Protein AF-A0A317HJQ0-F1 (afdb_monomer_lite)

Foldseek 3Di:
DDDDDPDDPPPVVQVVVQVVCQVVQAQDWAADDPLTFGKHWPGWDQDPLAIWTWIDTPVDNLQIEIEGDHPPDDVVVVRVVVNVPSDRPSDYHYHYPSVD

pLDDT: mean 74.1, std 13.29, range [35.53, 88.19]

Sequence (100 aa):
MNATKPAFRDEVAATSSADDWFAALDQRYIGTGDRRWVAQVLGVHGAADGLWVQLAPNDDPSATIVLHLSTKTRIEDVLVALETRTQFDGRPHIIDLASN

Structure (mmCIF, N/CA/C/O backbone):
data_AF-A0A317HJQ0-F1
#
_entry.id   AF-A0A317HJQ0-F1
#
loop_
_atom_site.group_PDB
_atom_site.id
_atom_site.type_symbol
_atom_site.label_atom_id
_atom_site.label_alt_id
_atom_site.label_comp_id
_atom_site.label_asym_id
_atom_site.label_entity_id
_atom_site.label_seq_id
_atom_site.pdbx_PDB_ins_code
_atom_site.Cartn_x
_atom_site.Cartn_y
_atom_site.Cartn_z
_atom_site.occupancy
_atom_site.B_iso_or_equiv
_atom_site.auth_seq_id
_atom_site.auth_comp_id
_atom_site.auth_asym_id
_atom_site.auth_atom_id
_atom_site.pdbx_PDB_model_num
ATOM 1 N N . MET A 1 1 ? 43.346 -12.781 -25.718 1.00 46.97 1 MET A N 1
ATOM 2 C CA . MET A 1 1 ? 42.038 -12.859 -26.402 1.00 46.97 1 MET A CA 1
ATOM 3 C C . MET A 1 1 ? 41.136 -13.806 -25.621 1.00 46.97 1 MET A C 1
ATOM 5 O O . MET A 1 1 ? 41.368 -15.002 -25.679 1.00 46.97 1 MET A O 1
ATOM 9 N N . ASN A 1 2 ? 40.214 -13.286 -24.808 1.00 35.53 2 ASN A N 1
ATOM 10 C CA . ASN A 1 2 ? 38.775 -13.591 -24.852 1.00 35.53 2 ASN A CA 1
ATOM 11 C C . ASN A 1 2 ? 38.052 -12.901 -23.690 1.00 35.53 2 ASN A C 1
ATOM 13 O O . ASN A 1 2 ? 38.625 -12.664 -22.633 1.00 35.53 2 ASN A O 1
ATOM 17 N N . ALA A 1 3 ? 36.827 -12.479 -23.987 1.00 50.38 3 ALA A N 1
ATOM 18 C CA . ALA A 1 3 ? 36.090 -11.405 -23.347 1.00 50.38 3 ALA A CA 1
ATOM 19 C C . ALA A 1 3 ? 35.535 -11.759 -21.960 1.00 50.38 3 ALA A C 1
ATOM 21 O O . ALA A 1 3 ? 34.779 -12.717 -21.816 1.00 50.38 3 ALA A O 1
ATOM 22 N N . THR A 1 4 ? 35.804 -10.898 -20.976 1.00 47.75 4 THR A N 1
ATOM 23 C CA . THR A 1 4 ? 35.032 -10.833 -19.730 1.00 47.75 4 THR A CA 1
ATOM 24 C C . THR A 1 4 ? 33.940 -9.786 -19.916 1.00 47.75 4 THR A C 1
ATOM 26 O O . THR A 1 4 ? 34.196 -8.586 -19.931 1.00 47.75 4 THR A O 1
ATOM 29 N N . LYS A 1 5 ? 32.720 -10.272 -20.134 1.00 49.09 5 LYS A N 1
ATOM 30 C CA . LYS A 1 5 ? 31.468 -9.519 -20.253 1.00 49.09 5 LYS A CA 1
ATOM 31 C C . LYS A 1 5 ? 31.233 -8.665 -18.989 1.00 49.09 5 LYS A C 1
ATOM 33 O O . LYS A 1 5 ? 31.051 -9.258 -17.927 1.00 49.09 5 LYS A O 1
ATOM 38 N N . PRO A 1 6 ? 31.187 -7.319 -19.049 1.00 46.22 6 PRO A N 1
ATOM 39 C CA . PRO A 1 6 ? 30.719 -6.522 -17.925 1.00 46.22 6 PRO A CA 1
ATOM 40 C C . PRO A 1 6 ? 29.213 -6.292 -18.094 1.00 46.22 6 PRO A C 1
ATOM 42 O O . PRO A 1 6 ? 28.789 -5.487 -18.916 1.00 46.22 6 PRO A O 1
ATOM 45 N N . ALA A 1 7 ? 28.394 -7.029 -17.345 1.00 50.34 7 ALA A N 1
ATOM 46 C CA . ALA A 1 7 ? 26.945 -6.833 -17.298 1.00 50.34 7 ALA A CA 1
ATOM 47 C C . ALA A 1 7 ? 26.431 -7.078 -15.871 1.00 50.34 7 ALA A C 1
ATOM 49 O O . ALA A 1 7 ? 25.723 -8.041 -15.628 1.00 50.34 7 ALA A O 1
ATOM 50 N N . PHE A 1 8 ? 26.841 -6.233 -14.924 1.00 48.91 8 PHE A N 1
ATOM 51 C CA . PHE A 1 8 ? 26.288 -6.202 -13.560 1.00 48.91 8 PHE A CA 1
ATOM 52 C C . PHE A 1 8 ? 26.179 -4.754 -13.058 1.00 48.91 8 PHE A C 1
ATOM 54 O O . PHE A 1 8 ? 26.614 -4.432 -11.958 1.00 48.91 8 PHE A O 1
ATOM 61 N N . ARG A 1 9 ? 25.682 -3.833 -13.896 1.00 46.34 9 ARG A N 1
ATOM 62 C CA . ARG A 1 9 ? 25.533 -2.410 -13.527 1.00 46.34 9 ARG A CA 1
ATOM 63 C C . ARG A 1 9 ? 24.077 -1.927 -13.443 1.00 46.34 9 ARG A C 1
ATOM 65 O O . ARG A 1 9 ? 23.862 -0.741 -13.251 1.00 46.34 9 ARG A O 1
ATOM 72 N N . ASP A 1 10 ? 23.108 -2.839 -13.490 1.00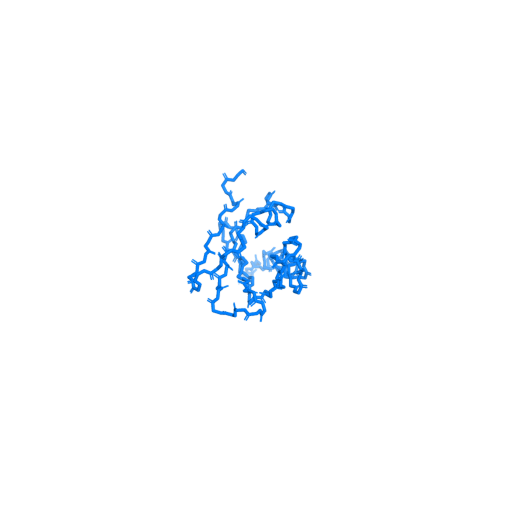 44.72 10 ASP A N 1
ATOM 73 C CA . ASP A 1 10 ? 21.678 -2.503 -13.358 1.00 44.72 10 ASP A CA 1
ATOM 74 C C . ASP A 1 10 ? 20.996 -3.112 -12.116 1.00 44.72 10 ASP A C 1
ATOM 76 O O . ASP A 1 10 ? 19.893 -2.720 -11.763 1.00 44.72 10 ASP A O 1
ATOM 80 N N . GLU A 1 11 ? 21.651 -4.022 -11.386 1.00 47.75 11 GLU A N 1
ATOM 81 C CA . GLU A 1 11 ? 20.997 -4.758 -10.287 1.00 47.75 11 GLU A CA 1
ATOM 82 C C . GLU A 1 11 ? 20.952 -3.990 -8.953 1.00 47.75 11 GLU A C 1
ATOM 84 O O . GLU A 1 11 ? 20.109 -4.268 -8.110 1.00 47.75 11 GLU A O 1
ATOM 89 N N . VAL A 1 12 ? 21.822 -2.993 -8.751 1.00 45.12 12 VAL A N 1
ATOM 90 C CA . VAL A 1 12 ? 21.919 -2.265 -7.467 1.00 45.12 12 VAL A CA 1
ATOM 91 C C . VAL A 1 12 ? 21.013 -1.035 -7.375 1.00 45.12 12 VAL A C 1
ATOM 93 O O . VAL A 1 12 ? 20.771 -0.544 -6.279 1.00 45.12 12 VAL A O 1
ATOM 96 N N . ALA A 1 13 ? 20.506 -0.526 -8.503 1.00 46.16 13 ALA A N 1
ATOM 97 C CA . ALA A 1 13 ? 19.630 0.649 -8.512 1.00 46.16 13 ALA A CA 1
ATOM 98 C C . ALA A 1 13 ? 18.167 0.286 -8.206 1.00 46.16 13 ALA A C 1
ATOM 100 O O . ALA A 1 13 ? 17.464 1.060 -7.561 1.00 46.16 13 ALA A O 1
ATOM 101 N N . ALA A 1 14 ? 17.722 -0.905 -8.622 1.00 50.25 14 ALA A N 1
ATOM 102 C CA . ALA A 1 14 ? 16.362 -1.381 -8.375 1.00 50.25 14 ALA A CA 1
ATOM 103 C C . ALA A 1 14 ? 16.103 -1.682 -6.886 1.00 50.25 14 ALA A C 1
ATOM 105 O O . ALA A 1 14 ? 15.001 -1.440 -6.391 1.00 50.25 14 ALA A O 1
ATOM 106 N N . THR A 1 15 ? 17.121 -2.153 -6.157 1.00 51.72 15 THR A N 1
ATOM 107 C CA . THR A 1 15 ? 16.995 -2.517 -4.737 1.00 51.72 15 THR A CA 1
ATOM 108 C C . THR A 1 15 ? 16.796 -1.301 -3.841 1.00 51.72 15 THR A C 1
ATOM 110 O O . THR A 1 15 ? 15.956 -1.356 -2.953 1.00 51.72 15 THR A O 1
ATOM 113 N N . SER A 1 16 ? 17.484 -0.179 -4.093 1.00 59.47 16 SER A N 1
ATOM 114 C CA . SER A 1 16 ? 17.313 1.025 -3.264 1.00 59.47 16 SER A CA 1
ATOM 115 C C . SER A 1 16 ? 15.880 1.544 -3.299 1.00 59.47 16 SER A C 1
ATOM 117 O O . SER A 1 16 ? 15.313 1.818 -2.253 1.00 59.47 16 SER A O 1
ATOM 119 N N . SER A 1 17 ? 15.246 1.592 -4.475 1.00 69.75 17 SER A N 1
ATOM 120 C CA . SER A 1 17 ? 13.841 1.999 -4.545 1.00 69.75 17 SER A CA 1
ATOM 121 C C . SER A 1 17 ? 12.921 1.011 -3.826 1.00 69.75 17 SER A C 1
ATOM 123 O O . SER A 1 17 ? 12.022 1.444 -3.115 1.00 69.75 17 SER A O 1
ATOM 125 N N . ALA A 1 18 ? 13.139 -0.299 -3.963 1.00 71.31 18 ALA A N 1
ATOM 126 C CA . ALA A 1 18 ? 12.321 -1.294 -3.274 1.00 71.31 18 ALA A CA 1
ATOM 127 C C . ALA A 1 18 ? 12.422 -1.188 -1.740 1.00 71.31 18 ALA A C 1
ATOM 129 O O . ALA A 1 18 ? 11.392 -1.220 -1.067 1.00 71.31 18 ALA A O 1
ATOM 130 N N . ASP A 1 19 ? 13.633 -1.007 -1.207 1.00 74.38 19 ASP A N 1
ATOM 131 C CA . ASP A 1 19 ? 13.889 -0.821 0.227 1.00 74.38 19 ASP A CA 1
ATOM 132 C C . ASP A 1 19 ? 13.311 0.500 0.757 1.00 74.38 19 ASP A C 1
ATOM 134 O O . ASP A 1 19 ? 12.685 0.506 1.815 1.00 74.38 19 ASP A O 1
ATOM 138 N N . ASP A 1 20 ? 13.446 1.608 0.018 1.00 79.25 20 ASP A N 1
ATOM 139 C CA . ASP A 1 20 ? 12.844 2.897 0.388 1.00 79.25 20 ASP A CA 1
ATOM 140 C C . ASP A 1 20 ? 11.312 2.793 0.467 1.00 79.25 20 ASP A C 1
ATOM 142 O O . ASP A 1 20 ? 10.693 3.279 1.416 1.00 79.25 20 ASP A O 1
ATOM 146 N N . TRP A 1 21 ? 10.685 2.113 -0.498 1.00 81.81 21 TRP A N 1
ATOM 147 C CA . TRP A 1 21 ? 9.239 1.881 -0.488 1.00 81.81 21 TRP A CA 1
ATOM 148 C C . TRP A 1 21 ? 8.809 0.920 0.618 1.00 81.81 21 TRP A C 1
ATOM 150 O O . TRP A 1 21 ? 7.779 1.160 1.251 1.00 81.81 21 TRP A O 1
ATOM 160 N N . PHE A 1 22 ? 9.597 -0.126 0.882 1.00 82.00 22 PHE A N 1
ATOM 161 C CA . PHE A 1 22 ? 9.375 -1.021 2.013 1.00 82.00 22 PHE A CA 1
ATOM 162 C C . PHE A 1 22 ? 9.409 -0.229 3.321 1.00 82.00 22 PHE A C 1
ATOM 164 O O . PHE A 1 22 ? 8.418 -0.204 4.037 1.00 82.00 22 PHE A O 1
ATOM 171 N N . ALA A 1 23 ? 10.489 0.503 3.594 1.00 81.31 23 ALA A N 1
ATOM 172 C CA . ALA A 1 23 ? 10.646 1.281 4.820 1.00 81.31 23 ALA A CA 1
ATOM 173 C C . ALA A 1 23 ? 9.595 2.393 4.973 1.00 81.31 23 ALA A C 1
ATOM 175 O O . ALA A 1 23 ? 9.240 2.764 6.092 1.00 81.31 23 ALA A O 1
ATOM 176 N N . ALA A 1 24 ? 9.097 2.944 3.864 1.00 82.56 24 ALA A N 1
ATOM 177 C CA . ALA A 1 24 ? 8.123 4.023 3.909 1.00 82.56 24 ALA A CA 1
ATOM 178 C C . ALA A 1 24 ? 6.667 3.546 4.041 1.00 82.56 24 ALA A C 1
ATOM 180 O O . ALA A 1 24 ? 5.841 4.313 4.542 1.00 82.56 24 ALA A O 1
ATOM 181 N N . LEU A 1 25 ? 6.340 2.326 3.599 1.00 82.50 25 LEU A N 1
ATOM 182 C CA . LEU A 1 25 ? 4.991 1.748 3.684 1.00 82.50 25 LEU A CA 1
ATOM 183 C C . LEU A 1 25 ? 4.840 0.739 4.825 1.00 82.50 25 LEU A C 1
ATOM 185 O O . LEU A 1 25 ? 3.734 0.581 5.344 1.00 82.50 25 LEU A O 1
ATOM 189 N N . ASP A 1 26 ? 5.919 0.070 5.220 1.00 84.00 26 ASP A N 1
ATOM 190 C CA . ASP A 1 26 ? 5.882 -0.935 6.273 1.00 84.00 26 ASP A CA 1
ATOM 191 C C . ASP A 1 26 ? 5.590 -0.308 7.636 1.00 84.00 26 ASP A C 1
ATOM 193 O O . ASP A 1 26 ? 6.072 0.771 7.988 1.00 84.00 26 ASP A O 1
ATOM 197 N N . GLN A 1 27 ? 4.713 -0.978 8.379 1.00 83.00 27 GLN A N 1
ATOM 198 C CA . GLN A 1 27 ? 4.125 -0.521 9.638 1.00 83.00 27 GLN A CA 1
ATOM 199 C C . GLN A 1 27 ? 3.511 0.886 9.583 1.00 83.00 27 GLN A C 1
ATOM 201 O O . GLN A 1 27 ? 3.298 1.527 10.623 1.00 83.00 27 GLN A O 1
ATOM 206 N N . ARG A 1 28 ? 3.192 1.391 8.386 1.00 84.44 28 ARG A N 1
ATOM 207 C CA . ARG A 1 28 ? 2.605 2.717 8.243 1.00 84.44 28 ARG A CA 1
ATOM 208 C C . ARG A 1 28 ? 1.126 2.662 8.563 1.00 84.44 28 ARG A C 1
ATOM 210 O O . ARG A 1 28 ? 0.388 1.798 8.105 1.00 84.44 28 ARG A O 1
ATOM 217 N N . TYR A 1 29 ? 0.676 3.637 9.334 1.00 85.25 29 TYR A N 1
ATOM 218 C CA . TYR A 1 29 ? -0.743 3.811 9.572 1.00 85.25 29 TYR A CA 1
ATOM 219 C C . TYR A 1 29 ? -1.398 4.487 8.376 1.00 85.25 29 TYR A C 1
ATOM 221 O O . TYR A 1 29 ? -0.997 5.585 7.987 1.00 85.25 29 TYR A O 1
ATOM 229 N N . ILE A 1 30 ? -2.414 3.832 7.836 1.00 83.31 30 ILE A N 1
ATOM 230 C CA . ILE A 1 30 ? -3.184 4.287 6.691 1.00 83.31 30 ILE A CA 1
ATOM 231 C C . ILE A 1 30 ? -4.624 4.533 7.125 1.00 83.31 30 ILE A C 1
ATOM 233 O O . ILE A 1 30 ? -5.201 3.732 7.859 1.00 83.31 30 ILE A O 1
ATOM 237 N N . GLY A 1 31 ? -5.205 5.635 6.660 1.00 78.31 31 GLY A N 1
ATOM 238 C CA . GLY A 1 31 ? -6.569 6.036 6.979 1.00 78.31 31 GLY A CA 1
ATOM 239 C C . GLY A 1 31 ? -6.660 7.026 8.138 1.00 78.31 31 GLY A C 1
ATOM 240 O O . GLY A 1 31 ? -5.718 7.256 8.900 1.00 78.31 31 GLY A O 1
ATOM 241 N N . THR A 1 32 ? -7.850 7.601 8.282 1.00 73.62 32 THR A N 1
ATOM 242 C CA . THR A 1 32 ? -8.196 8.588 9.308 1.00 73.62 32 THR A CA 1
ATOM 243 C C . THR A 1 32 ? -9.351 8.077 10.179 1.00 73.62 32 THR A C 1
ATOM 245 O O . THR A 1 32 ? -10.338 7.537 9.679 1.00 73.62 32 THR A O 1
ATOM 248 N N . GLY A 1 33 ? -9.234 8.238 11.504 1.00 73.62 33 GLY A N 1
ATOM 249 C CA . GLY A 1 33 ? -10.269 7.848 12.478 1.00 73.62 33 GLY A CA 1
ATOM 250 C C . GLY A 1 33 ? -10.451 6.331 12.634 1.00 73.62 33 GLY A C 1
ATOM 251 O O . GLY A 1 33 ? -9.471 5.590 12.655 1.00 73.62 33 GLY A O 1
ATOM 252 N N . ASP A 1 34 ? -11.703 5.870 12.727 1.00 69.56 34 ASP A N 1
ATOM 253 C CA . ASP A 1 34 ? -12.089 4.452 12.883 1.00 69.56 34 ASP A CA 1
ATOM 254 C C . ASP A 1 34 ? -11.751 3.559 11.677 1.00 69.56 34 ASP A C 1
ATOM 256 O O . ASP A 1 34 ? -11.912 2.344 11.730 1.00 69.56 34 ASP A O 1
ATOM 260 N N . ARG A 1 35 ? -11.280 4.148 10.572 1.00 71.62 35 ARG A N 1
ATOM 261 C CA . ARG A 1 35 ? -10.825 3.428 9.372 1.00 71.62 35 ARG A CA 1
ATOM 262 C C . ARG A 1 35 ? -9.303 3.354 9.275 1.00 71.62 35 ARG A C 1
ATOM 264 O O . ARG A 1 35 ? -8.758 3.197 8.184 1.00 71.62 35 ARG A O 1
ATOM 271 N N . ARG A 1 36 ? -8.617 3.519 10.407 1.00 79.31 36 ARG A N 1
ATOM 272 C CA . ARG A 1 36 ? -7.164 3.419 10.494 1.00 79.31 36 ARG A CA 1
ATOM 273 C C . ARG A 1 36 ? -6.748 1.958 10.555 1.00 79.31 36 ARG A C 1
ATOM 275 O O . ARG A 1 36 ? -7.173 1.224 11.440 1.00 79.31 36 ARG A O 1
ATOM 282 N N . TRP A 1 37 ? -5.847 1.574 9.670 1.00 83.38 37 TRP A N 1
ATOM 283 C CA . TRP A 1 37 ? -5.221 0.260 9.667 1.00 83.38 37 TRP A CA 1
ATOM 284 C C . TRP A 1 37 ? -3.707 0.408 9.530 1.00 83.38 37 TRP A C 1
ATOM 286 O O . TRP A 1 37 ? -3.198 1.462 9.148 1.00 83.38 37 TRP A O 1
ATOM 296 N N . VAL A 1 38 ? -2.972 -0.629 9.918 1.00 86.44 38 VAL A N 1
ATOM 297 C CA . VAL A 1 38 ? -1.513 -0.674 9.769 1.00 86.44 38 VAL A CA 1
ATOM 298 C C . VAL A 1 38 ? -1.203 -1.450 8.504 1.00 86.44 38 VAL A C 1
ATOM 300 O O . VAL A 1 38 ? -1.564 -2.624 8.416 1.00 86.44 38 VAL A O 1
ATOM 303 N N . ALA A 1 39 ? -0.553 -0.803 7.543 1.00 86.25 39 ALA A N 1
ATOM 304 C CA . ALA A 1 39 ? -0.008 -1.473 6.378 1.00 86.25 39 ALA A CA 1
ATOM 305 C C . ALA A 1 39 ? 1.240 -2.256 6.772 1.00 86.25 39 ALA A C 1
ATOM 307 O O . ALA A 1 39 ? 2.145 -1.726 7.410 1.00 86.25 39 ALA A O 1
ATOM 308 N N . GLN A 1 40 ? 1.270 -3.523 6.390 1.00 87.06 40 GLN A N 1
ATOM 309 C CA . GLN A 1 40 ? 2.423 -4.395 6.510 1.00 87.06 40 GLN A CA 1
ATOM 310 C C . GLN A 1 40 ? 2.881 -4.760 5.108 1.00 87.06 40 GLN A C 1
ATOM 312 O O . GLN A 1 40 ? 2.091 -5.285 4.320 1.00 87.06 40 GLN A O 1
ATOM 317 N N . VAL A 1 41 ? 4.140 -4.486 4.781 1.00 87.44 41 VAL A N 1
ATOM 318 C CA . VAL A 1 41 ? 4.662 -4.829 3.458 1.00 87.44 41 VAL A CA 1
ATOM 319 C C . VAL A 1 41 ? 5.024 -6.310 3.452 1.00 87.44 41 VAL A C 1
ATOM 321 O O . VAL A 1 41 ? 5.854 -6.774 4.228 1.00 87.44 41 VAL A O 1
ATOM 324 N N . LEU A 1 42 ? 4.379 -7.067 2.569 1.00 85.50 42 LEU A N 1
ATOM 325 C CA . LEU A 1 42 ? 4.636 -8.496 2.391 1.00 85.50 42 LEU A CA 1
ATOM 326 C C . LEU A 1 42 ? 5.792 -8.742 1.421 1.00 85.50 42 LEU A C 1
ATOM 328 O O . LEU A 1 42 ? 6.493 -9.746 1.529 1.00 85.50 42 LEU A O 1
ATOM 332 N N . GLY A 1 43 ? 5.996 -7.834 0.469 1.00 83.50 43 GLY A N 1
ATOM 333 C CA . GLY A 1 43 ? 7.122 -7.903 -0.448 1.00 83.50 43 GLY A CA 1
ATOM 334 C C . GLY A 1 43 ? 7.086 -6.803 -1.493 1.00 83.50 43 GLY A C 1
ATOM 335 O O . GLY A 1 43 ? 6.020 -6.357 -1.911 1.00 83.50 43 GLY A O 1
ATOM 336 N N . VAL A 1 44 ? 8.263 -6.389 -1.944 1.00 84.19 44 VAL A N 1
ATOM 337 C CA . VAL A 1 44 ? 8.421 -5.419 -3.024 1.00 84.19 44 VAL A CA 1
ATOM 338 C C . VAL A 1 44 ? 9.159 -6.091 -4.173 1.00 84.19 44 VAL A C 1
ATOM 340 O O . VAL A 1 44 ? 10.218 -6.681 -3.980 1.00 84.19 44 VAL A O 1
ATOM 343 N N . HIS A 1 45 ? 8.590 -6.012 -5.367 1.00 83.50 45 HIS A N 1
ATOM 344 C CA . HIS A 1 45 ? 9.113 -6.612 -6.582 1.00 83.50 45 HIS A CA 1
ATOM 345 C C . HIS A 1 45 ? 9.323 -5.526 -7.636 1.00 83.50 45 HIS A C 1
ATOM 347 O O . HIS A 1 45 ? 8.371 -4.930 -8.133 1.00 83.50 45 HIS A O 1
ATOM 353 N N . GLY A 1 46 ? 10.577 -5.267 -8.000 1.00 79.81 46 GLY A N 1
ATOM 354 C CA . GLY A 1 46 ? 10.893 -4.456 -9.174 1.00 79.81 46 GLY A CA 1
ATOM 355 C C . GLY A 1 46 ? 10.678 -5.269 -10.449 1.00 79.81 46 GLY A C 1
ATOM 356 O O . GLY A 1 46 ? 11.256 -6.344 -10.599 1.00 79.81 46 GLY A O 1
ATOM 357 N N . ALA A 1 47 ? 9.861 -4.764 -11.368 1.00 75.69 47 ALA A N 1
ATOM 358 C CA . ALA A 1 47 ? 9.660 -5.322 -12.700 1.00 75.69 47 ALA A CA 1
ATOM 359 C C . ALA A 1 47 ? 10.063 -4.298 -13.772 1.00 75.69 47 ALA A C 1
ATOM 361 O O . ALA A 1 47 ? 10.222 -3.111 -13.497 1.00 75.69 47 ALA A O 1
ATOM 362 N N . ALA A 1 48 ? 10.201 -4.747 -15.023 1.00 71.94 48 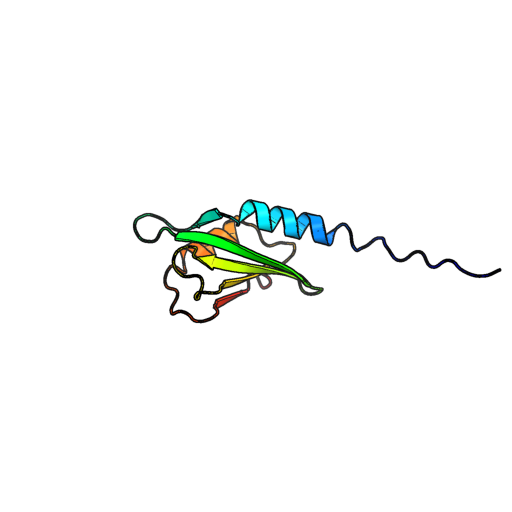ALA A N 1
ATOM 363 C CA . ALA A 1 48 ? 10.533 -3.859 -16.142 1.00 71.94 48 ALA A CA 1
ATOM 364 C C . ALA A 1 48 ? 9.467 -2.771 -16.399 1.00 71.94 48 ALA A C 1
ATOM 366 O O . ALA A 1 48 ? 9.780 -1.739 -16.982 1.00 71.94 48 ALA A O 1
ATOM 367 N N . ASP A 1 49 ? 8.228 -3.011 -15.959 1.00 73.69 49 ASP A N 1
ATOM 368 C CA . ASP A 1 49 ? 7.077 -2.114 -16.128 1.00 73.69 49 ASP A CA 1
ATOM 369 C C . ASP A 1 49 ? 6.897 -1.126 -14.956 1.00 73.69 49 ASP A C 1
ATOM 371 O O . ASP A 1 49 ? 6.160 -0.152 -15.066 1.00 73.69 49 ASP A O 1
ATOM 375 N N . GLY A 1 50 ? 7.600 -1.341 -13.839 1.00 80.50 50 GLY A N 1
ATOM 376 C CA . GLY A 1 50 ? 7.422 -0.552 -12.624 1.00 80.50 50 GLY A CA 1
ATOM 377 C C . GLY A 1 50 ? 7.742 -1.324 -11.348 1.00 80.50 50 GLY A C 1
ATOM 378 O O . GLY A 1 50 ? 8.239 -2.451 -11.369 1.00 80.50 50 GLY A O 1
ATOM 379 N N . LEU A 1 51 ? 7.455 -0.705 -10.210 1.00 84.44 51 LEU A N 1
ATOM 380 C CA . LEU A 1 51 ? 7.635 -1.286 -8.887 1.00 84.44 51 LEU A CA 1
ATOM 381 C C . LEU A 1 51 ? 6.304 -1.826 -8.364 1.00 84.44 51 LEU A C 1
ATOM 383 O O . LEU A 1 51 ? 5.324 -1.097 -8.242 1.00 84.44 51 LEU A O 1
ATOM 387 N N . TRP A 1 52 ? 6.286 -3.105 -8.022 1.00 87.44 52 TRP A N 1
ATOM 388 C CA . TRP A 1 52 ? 5.130 -3.798 -7.476 1.00 87.44 52 TRP A CA 1
ATOM 389 C C . TRP A 1 52 ? 5.306 -3.960 -5.970 1.00 87.44 52 TRP A C 1
ATOM 391 O O . TRP A 1 52 ? 6.188 -4.691 -5.527 1.00 87.44 52 TRP A O 1
ATOM 401 N N . VAL A 1 53 ? 4.484 -3.295 -5.164 1.00 87.00 53 VAL A N 1
ATOM 402 C CA . VAL A 1 53 ? 4.528 -3.402 -3.699 1.00 87.00 53 VAL A CA 1
ATOM 403 C C . VAL A 1 53 ? 3.315 -4.180 -3.220 1.00 87.00 53 VAL A C 1
ATOM 405 O O . VAL A 1 53 ? 2.186 -3.715 -3.333 1.00 87.00 53 VAL A O 1
ATOM 408 N N . GLN A 1 54 ? 3.544 -5.360 -2.661 1.00 88.19 54 GLN A N 1
ATOM 409 C CA . GLN A 1 54 ? 2.518 -6.133 -1.987 1.00 88.19 54 GLN A CA 1
ATOM 410 C C . GLN A 1 54 ? 2.499 -5.775 -0.504 1.00 88.19 54 GLN A C 1
ATOM 412 O O . GLN A 1 54 ? 3.513 -5.872 0.187 1.00 88.19 54 GLN A O 1
ATOM 417 N N . LEU A 1 55 ? 1.328 -5.410 -0.008 1.00 87.62 55 LEU A N 1
ATOM 418 C CA . LEU A 1 55 ? 1.082 -5.073 1.383 1.00 87.62 55 LEU A CA 1
ATOM 419 C C . LEU A 1 55 ? -0.241 -5.680 1.849 1.00 87.62 55 LEU A C 1
ATOM 421 O O . LEU A 1 55 ? -1.115 -5.971 1.041 1.00 87.62 55 LEU A O 1
ATOM 425 N N . ALA A 1 56 ? -0.392 -5.888 3.146 1.00 86.38 56 ALA A N 1
ATOM 426 C CA . ALA A 1 56 ? -1.636 -6.338 3.750 1.00 86.38 56 ALA A CA 1
ATOM 427 C C . ALA A 1 56 ? -1.903 -5.551 5.038 1.00 86.38 56 ALA A C 1
ATOM 429 O O . ALA A 1 56 ? -0.962 -5.070 5.675 1.00 86.38 56 ALA A O 1
ATOM 430 N N . PRO A 1 57 ? -3.168 -5.391 5.440 1.00 84.25 57 PRO A N 1
ATOM 431 C CA . PRO A 1 57 ? -3.499 -4.920 6.768 1.00 84.25 57 PRO A CA 1
ATOM 432 C C . PRO A 1 57 ? -2.978 -5.893 7.824 1.00 84.25 57 PRO A C 1
ATOM 434 O O . PRO A 1 57 ? -3.215 -7.093 7.744 1.00 84.25 57 PRO A O 1
ATOM 437 N N . ASN A 1 58 ? -2.338 -5.373 8.868 1.00 84.12 58 ASN A N 1
ATOM 438 C CA . ASN A 1 58 ? -1.899 -6.201 9.995 1.00 84.12 58 ASN A CA 1
ATOM 439 C C . ASN A 1 58 ? -3.076 -6.880 10.729 1.00 84.12 58 ASN A C 1
ATOM 441 O O . ASN A 1 58 ? -2.888 -7.906 11.372 1.00 84.12 58 ASN A O 1
ATOM 445 N N . ASP A 1 59 ? -4.274 -6.290 10.663 1.00 80.56 59 ASP A N 1
ATOM 446 C CA . ASP A 1 59 ? -5.493 -6.839 11.274 1.00 80.56 59 ASP A CA 1
ATOM 447 C C . ASP A 1 59 ? -6.122 -7.958 10.422 1.00 80.56 59 ASP A C 1
ATOM 449 O O . ASP A 1 59 ? -6.663 -8.919 10.962 1.00 80.56 59 ASP A O 1
ATOM 453 N N . ASP A 1 60 ? -5.978 -7.878 9.092 1.00 78.94 60 ASP A N 1
ATOM 454 C CA . ASP A 1 60 ? -6.477 -8.877 8.145 1.00 78.94 60 ASP A CA 1
ATOM 455 C C . ASP A 1 60 ? -5.396 -9.224 7.105 1.00 78.94 60 ASP A C 1
ATOM 457 O O . ASP A 1 60 ? -5.33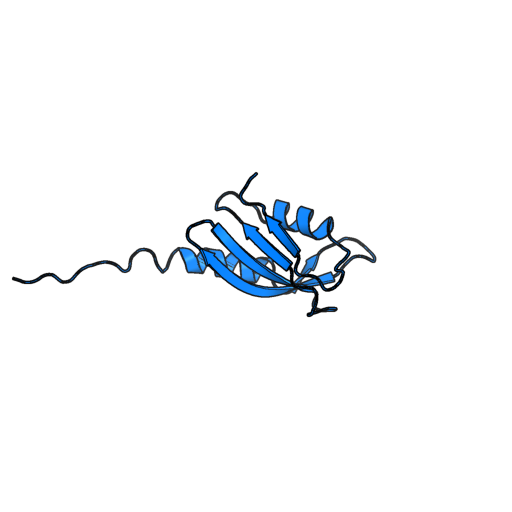1 -8.616 6.036 1.00 78.94 60 ASP A O 1
ATOM 461 N N . PRO A 1 61 ? -4.533 -10.219 7.375 1.00 75.12 61 PRO A N 1
ATOM 462 C CA . PRO A 1 61 ? -3.476 -10.612 6.441 1.00 75.12 61 PRO A CA 1
ATOM 463 C C . PRO A 1 61 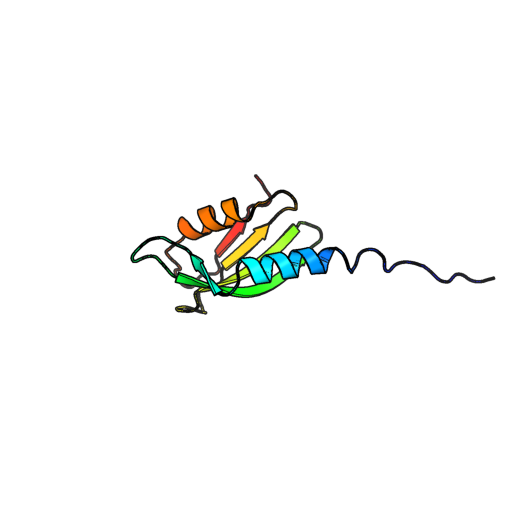? -4.018 -11.273 5.159 1.00 75.12 61 PRO A C 1
ATOM 465 O O . PRO A 1 61 ? -3.270 -11.474 4.202 1.00 75.12 61 PRO A O 1
ATOM 468 N N . SER A 1 62 ? -5.311 -11.618 5.123 1.00 78.62 62 SER A N 1
ATOM 469 C CA . SER A 1 62 ? -5.985 -12.180 3.944 1.00 78.62 62 SER A CA 1
ATOM 470 C C . SER A 1 62 ? -6.273 -11.107 2.888 1.00 78.62 62 SER A C 1
ATOM 472 O O . SER A 1 62 ? -6.266 -11.390 1.687 1.00 78.62 62 SER A O 1
ATOM 474 N N . ALA A 1 63 ? -6.473 -9.861 3.317 1.00 81.94 63 ALA A N 1
ATOM 475 C CA . ALA A 1 63 ? -6.637 -8.679 2.488 1.00 81.94 63 ALA A CA 1
ATOM 476 C C . ALA A 1 63 ? -5.314 -8.244 1.842 1.00 81.94 63 ALA A C 1
ATOM 478 O O . ALA A 1 63 ? -4.700 -7.243 2.203 1.00 81.94 63 ALA A O 1
ATOM 479 N N . THR A 1 64 ? -4.864 -8.995 0.842 1.00 83.31 64 THR A N 1
ATOM 480 C CA . THR A 1 64 ? -3.662 -8.625 0.091 1.00 83.31 64 THR A CA 1
ATOM 481 C C . THR A 1 64 ? -3.944 -7.445 -0.842 1.00 83.31 64 THR A C 1
ATOM 483 O O . THR A 1 64 ? -4.874 -7.459 -1.647 1.00 83.31 64 THR A O 1
ATOM 486 N N . ILE A 1 65 ? -3.104 -6.424 -0.778 1.00 85.81 65 ILE A N 1
ATOM 487 C CA . ILE A 1 65 ? -3.149 -5.233 -1.620 1.00 85.81 65 ILE A CA 1
ATOM 488 C C . ILE A 1 65 ? -1.849 -5.194 -2.411 1.00 85.81 65 ILE A C 1
ATOM 490 O O . ILE A 1 65 ? -0.760 -5.298 -1.856 1.00 85.81 65 ILE A O 1
ATOM 494 N N . VAL A 1 66 ? -1.957 -5.057 -3.722 1.00 87.31 66 VAL A N 1
ATOM 495 C CA . VAL A 1 66 ? -0.817 -4.978 -4.628 1.00 87.31 66 VAL A CA 1
ATOM 496 C C . VAL A 1 66 ? -0.836 -3.601 -5.270 1.00 87.31 66 VAL A C 1
ATOM 498 O O . VAL A 1 66 ? -1.753 -3.258 -6.009 1.00 87.31 66 VAL A O 1
ATOM 501 N N . LEU A 1 67 ? 0.168 -2.793 -4.973 1.00 86.06 67 LEU A N 1
ATOM 502 C CA . LEU A 1 67 ? 0.388 -1.506 -5.606 1.00 86.06 67 LEU A CA 1
ATOM 503 C C . LEU A 1 67 ? 1.289 -1.696 -6.814 1.00 86.06 67 LEU A C 1
ATOM 505 O O . LEU A 1 67 ? 2.345 -2.314 -6.695 1.00 86.06 67 LEU A O 1
ATOM 509 N N . HIS A 1 68 ? 0.909 -1.117 -7.941 1.00 87.06 68 HIS A N 1
ATOM 510 C CA . HIS A 1 68 ? 1.784 -0.979 -9.090 1.00 87.06 68 HIS A CA 1
ATOM 511 C C . HIS A 1 68 ? 2.170 0.494 -9.244 1.00 87.06 68 HIS A C 1
ATOM 513 O O . HIS A 1 68 ? 1.316 1.356 -9.453 1.00 87.06 68 HIS A O 1
ATOM 519 N N . LEU A 1 69 ? 3.456 0.784 -9.070 1.00 82.62 69 LEU A N 1
ATOM 520 C CA . LEU A 1 69 ? 4.033 2.122 -9.012 1.00 82.62 69 LEU A CA 1
ATOM 521 C C . LEU A 1 69 ? 4.946 2.333 -10.220 1.00 82.62 69 LEU A C 1
ATOM 523 O O . LEU A 1 69 ? 5.778 1.485 -10.536 1.00 82.62 69 LEU A O 1
ATOM 527 N N . SER A 1 70 ? 4.854 3.495 -10.855 1.00 80.19 70 SER A N 1
ATOM 528 C CA . SER A 1 70 ? 5.846 3.933 -11.837 1.00 80.19 70 SER A CA 1
ATOM 529 C C . SER A 1 70 ? 6.946 4.746 -11.153 1.00 80.19 70 SER A C 1
ATOM 531 O O . SER A 1 70 ? 6.805 5.207 -10.021 1.00 80.19 70 SER A O 1
ATOM 533 N N . THR A 1 71 ? 8.044 5.000 -11.862 1.00 71.44 71 THR A N 1
ATOM 534 C CA . THR A 1 71 ? 9.159 5.845 -11.390 1.00 71.44 71 THR A CA 1
ATOM 535 C C . THR A 1 71 ? 8.751 7.292 -11.088 1.00 71.44 71 THR A C 1
ATOM 537 O O . THR A 1 71 ? 9.503 8.028 -10.452 1.00 71.44 71 THR A O 1
ATOM 540 N N . LYS A 1 72 ? 7.562 7.710 -11.538 1.00 74.44 72 LYS A N 1
ATOM 541 C CA . LYS A 1 72 ? 6.971 9.027 -11.265 1.00 74.44 72 LYS A CA 1
ATOM 542 C C . LYS A 1 72 ? 5.972 9.030 -10.107 1.00 74.44 72 LYS A C 1
ATOM 544 O O . LYS A 1 72 ? 5.582 10.110 -9.668 1.00 74.44 72 LYS A O 1
ATOM 549 N N . THR A 1 73 ? 5.545 7.861 -9.631 1.00 78.56 73 THR A N 1
ATOM 550 C CA . THR A 1 73 ? 4.533 7.750 -8.579 1.00 78.56 73 THR A CA 1
ATOM 551 C C . THR A 1 73 ? 5.118 8.213 -7.249 1.00 78.56 73 THR A C 1
ATOM 553 O O . THR A 1 73 ? 6.198 7.774 -6.848 1.00 78.56 73 THR A O 1
ATOM 556 N N . ARG A 1 74 ? 4.410 9.104 -6.547 1.00 80.38 74 ARG A N 1
ATOM 557 C CA . ARG A 1 74 ? 4.805 9.551 -5.209 1.00 80.38 74 ARG A CA 1
ATOM 558 C C . ARG A 1 74 ? 4.116 8.727 -4.141 1.00 80.38 74 ARG A C 1
ATOM 560 O O . ARG A 1 74 ? 3.021 8.205 -4.332 1.00 80.38 74 ARG A O 1
ATOM 567 N N . ILE A 1 75 ? 4.741 8.672 -2.971 1.00 78.44 75 ILE A N 1
ATOM 568 C CA . ILE A 1 75 ? 4.142 8.006 -1.816 1.00 78.44 75 ILE A CA 1
ATOM 569 C C . ILE A 1 75 ? 2.840 8.673 -1.369 1.00 78.44 75 ILE A C 1
ATOM 571 O O . ILE A 1 75 ? 1.955 7.998 -0.869 1.00 78.44 75 ILE A O 1
ATOM 575 N N . GLU A 1 76 ? 2.680 9.975 -1.599 1.00 81.06 76 GLU A N 1
ATOM 576 C CA . GLU A 1 76 ? 1.451 10.707 -1.282 1.00 81.06 76 GLU A CA 1
ATOM 577 C C . GLU A 1 76 ? 0.249 10.170 -2.075 1.00 81.06 76 GLU A C 1
ATOM 579 O O . GLU A 1 76 ? -0.798 9.919 -1.486 1.00 81.06 76 GLU A O 1
ATOM 584 N N . ASP A 1 77 ? 0.416 9.902 -3.376 1.00 81.88 77 ASP A N 1
ATOM 585 C CA . ASP A 1 77 ? -0.633 9.312 -4.221 1.00 81.88 77 ASP A CA 1
ATOM 586 C C . ASP A 1 77 ? -1.007 7.903 -3.750 1.00 81.88 77 ASP A C 1
ATOM 588 O O . ASP A 1 77 ? -2.183 7.535 -3.713 1.00 81.88 77 ASP A O 1
ATOM 592 N N . VAL A 1 78 ? -0.002 7.128 -3.329 1.00 81.44 78 VAL A N 1
ATOM 593 C CA . VAL A 1 78 ? -0.200 5.803 -2.732 1.00 81.44 78 VAL A CA 1
ATOM 594 C C . VAL A 1 78 ? -1.026 5.903 -1.458 1.00 81.44 78 VAL A C 1
ATOM 596 O O . VAL A 1 78 ? -1.992 5.160 -1.299 1.00 81.44 78 VAL A O 1
ATOM 599 N N . LEU A 1 79 ? -0.676 6.829 -0.565 1.00 80.38 79 LEU A N 1
ATOM 600 C CA . LEU A 1 79 ? -1.409 7.033 0.680 1.00 80.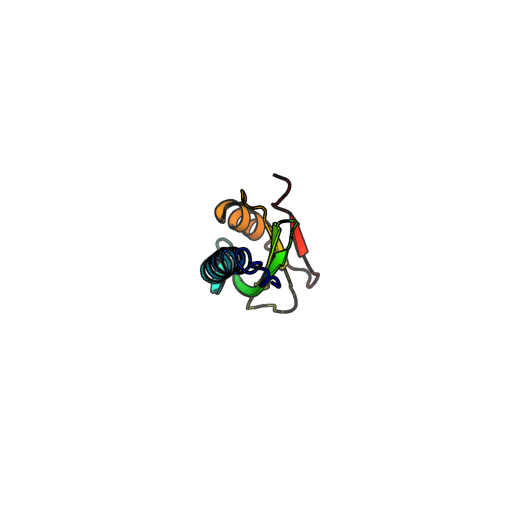38 79 LEU A CA 1
ATOM 601 C C . LEU A 1 79 ? -2.854 7.434 0.396 1.00 80.38 79 LEU A C 1
ATOM 603 O O . LEU A 1 79 ? -3.749 6.780 0.912 1.00 80.38 79 LEU A O 1
ATOM 607 N N . VAL A 1 80 ? -3.098 8.398 -0.494 1.00 82.88 80 VAL A N 1
ATOM 608 C CA . VAL A 1 80 ? -4.461 8.820 -0.861 1.00 82.88 80 VAL A CA 1
ATOM 609 C C . VAL A 1 80 ? -5.271 7.659 -1.451 1.00 82.88 80 VAL A C 1
ATOM 611 O O . VAL A 1 80 ? -6.438 7.461 -1.092 1.00 82.88 80 VAL A O 1
ATOM 614 N N . ALA A 1 81 ? -4.666 6.851 -2.324 1.00 82.06 81 ALA A N 1
ATOM 615 C CA . ALA A 1 81 ? -5.330 5.691 -2.914 1.00 82.06 81 ALA A CA 1
ATOM 616 C C . ALA A 1 81 ? -5.675 4.624 -1.863 1.00 82.06 81 ALA A C 1
ATOM 618 O O . ALA A 1 81 ? -6.773 4.057 -1.892 1.00 82.06 81 ALA A O 1
ATOM 619 N N . LEU A 1 82 ? -4.767 4.379 -0.915 1.00 79.38 82 LEU A N 1
ATOM 620 C CA . LEU A 1 82 ? -4.987 3.443 0.183 1.00 79.38 82 LEU A CA 1
ATOM 621 C C . LEU A 1 82 ? -5.982 3.986 1.226 1.00 79.38 82 LEU A C 1
ATOM 623 O O . LEU A 1 82 ? -6.802 3.231 1.733 1.00 79.38 82 LEU A O 1
ATOM 627 N N . GLU A 1 83 ? -5.983 5.287 1.518 1.00 80.69 83 GLU A N 1
ATOM 628 C CA . GLU A 1 83 ? -6.970 5.936 2.396 1.00 80.69 83 GLU A CA 1
ATOM 629 C C . GLU A 1 83 ? -8.380 5.895 1.803 1.00 80.69 83 GLU A C 1
ATOM 631 O O . GLU A 1 83 ? -9.370 5.760 2.524 1.00 80.69 83 GLU A O 1
ATOM 636 N N . THR A 1 84 ? -8.484 5.966 0.476 1.00 74.12 84 THR A N 1
ATOM 637 C CA . THR A 1 84 ? -9.765 5.820 -0.225 1.00 74.12 84 THR A CA 1
ATOM 638 C C . THR A 1 84 ? -10.286 4.380 -0.136 1.00 74.12 84 THR A C 1
ATOM 640 O O . THR A 1 84 ? -11.499 4.152 -0.125 1.00 74.12 84 THR A O 1
ATOM 643 N N . ARG A 1 85 ? -9.391 3.390 -0.016 1.00 69.31 85 ARG A N 1
ATOM 644 C CA . ARG A 1 85 ? -9.725 1.964 0.098 1.00 69.31 85 ARG A CA 1
ATOM 645 C C . ARG A 1 85 ? -9.557 1.467 1.527 1.00 69.31 85 ARG A C 1
ATOM 647 O O . ARG A 1 85 ? -8.538 0.925 1.919 1.00 69.31 85 ARG A O 1
ATOM 654 N N . THR A 1 86 ? -10.627 1.631 2.292 1.00 64.94 86 THR A N 1
ATOM 655 C CA . THR A 1 86 ? -10.729 1.213 3.702 1.00 64.94 86 THR A CA 1
ATOM 656 C C . THR A 1 86 ? -11.562 -0.052 3.899 1.00 64.94 86 THR A C 1
ATOM 658 O O . THR A 1 86 ? -11.751 -0.495 5.026 1.00 64.94 86 THR A O 1
ATOM 661 N N . GLN A 1 87 ? -12.082 -0.624 2.811 1.00 65.44 87 GLN A N 1
ATOM 662 C CA . GLN A 1 87 ? -12.839 -1.871 2.819 1.00 65.44 87 GLN A CA 1
ATOM 663 C C . GLN A 1 87 ? -12.037 -2.913 2.054 1.00 65.44 87 GLN A C 1
ATOM 665 O O . GLN A 1 87 ? -11.778 -2.745 0.861 1.00 65.44 87 GLN A O 1
ATOM 670 N N . PHE A 1 88 ? -11.630 -3.960 2.763 1.00 69.12 88 PHE A N 1
ATOM 671 C CA . PHE A 1 88 ? -10.950 -5.101 2.182 1.00 69.12 88 PHE A CA 1
ATOM 672 C C . PHE A 1 88 ? -11.856 -6.316 2.335 1.00 69.12 88 PHE A C 1
ATOM 674 O O . PHE A 1 88 ? -11.987 -6.876 3.418 1.00 69.12 88 PHE A O 1
ATOM 681 N N . ASP A 1 89 ? -12.503 -6.728 1.249 1.00 69.56 89 ASP A N 1
ATOM 682 C CA . ASP A 1 89 ? -13.426 -7.872 1.242 1.00 69.56 89 ASP A CA 1
ATOM 683 C C . ASP A 1 89 ? -12.683 -9.226 1.169 1.00 69.56 89 ASP A C 1
ATOM 685 O O . ASP A 1 89 ? -13.176 -10.188 0.574 1.00 69.56 89 ASP A O 1
ATOM 689 N N . GLY A 1 90 ? -11.448 -9.291 1.685 1.00 66.75 90 GLY A N 1
ATOM 690 C CA . GLY A 1 90 ? -10.566 -10.464 1.604 1.00 66.75 90 GLY A CA 1
ATOM 691 C C . GLY A 1 90 ? -10.141 -10.846 0.178 1.00 66.75 90 GLY A C 1
ATOM 692 O O . GLY A 1 90 ? -9.630 -11.941 -0.049 1.00 66.75 90 GLY A O 1
ATOM 693 N N . ARG A 1 91 ? -10.377 -9.975 -0.810 1.00 72.50 91 ARG A N 1
ATOM 694 C CA . ARG A 1 91 ? -9.947 -10.176 -2.198 1.00 72.50 91 ARG A CA 1
ATOM 695 C C . ARG A 1 91 ? -8.638 -9.436 -2.456 1.00 72.50 91 ARG A C 1
ATOM 697 O O . ARG A 1 91 ? -8.442 -8.358 -1.900 1.00 72.50 91 ARG A O 1
ATOM 704 N N . PRO A 1 92 ? -7.768 -9.962 -3.333 1.00 74.56 92 PRO A N 1
ATOM 705 C CA . PRO A 1 92 ? -6.586 -9.233 -3.749 1.00 74.56 92 PRO A CA 1
ATOM 706 C C . PRO A 1 92 ? -6.993 -7.958 -4.496 1.00 74.56 92 PRO A C 1
ATO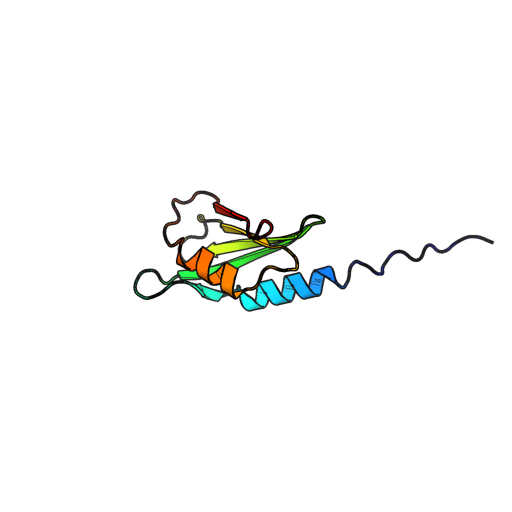M 708 O O . PRO A 1 92 ? -7.705 -8.017 -5.503 1.00 74.56 92 PRO A O 1
ATOM 711 N N . HIS A 1 93 ? -6.547 -6.805 -4.003 1.00 80.31 93 HIS A N 1
ATOM 712 C CA . HIS A 1 93 ? -6.825 -5.507 -4.614 1.00 80.31 93 HIS A CA 1
ATOM 713 C C . HIS A 1 93 ? -5.578 -4.972 -5.306 1.00 80.31 93 HIS A C 1
ATOM 715 O O . HIS A 1 93 ? -4.572 -4.723 -4.654 1.00 80.31 93 HIS A O 1
ATOM 721 N N . ILE A 1 94 ? -5.660 -4.759 -6.619 1.00 83.75 94 ILE A N 1
ATOM 722 C CA . ILE A 1 94 ? -4.573 -4.153 -7.391 1.00 83.75 94 ILE A CA 1
ATOM 723 C C . ILE A 1 94 ? -4.858 -2.656 -7.541 1.00 83.75 94 ILE A C 1
ATOM 725 O O . ILE A 1 94 ? -5.940 -2.271 -7.995 1.00 83.75 94 ILE A O 1
ATOM 729 N N . ILE A 1 95 ? -3.907 -1.815 -7.143 1.00 83.44 95 ILE A N 1
ATOM 730 C CA . ILE A 1 95 ? -3.957 -0.362 -7.320 1.00 83.44 95 ILE A CA 1
ATOM 731 C C . ILE A 1 95 ? -2.874 0.011 -8.326 1.00 83.44 95 ILE A C 1
ATOM 733 O O . ILE A 1 95 ? -1.691 0.043 -7.992 1.00 83.44 95 ILE A O 1
ATOM 737 N N . ASP A 1 96 ? -3.294 0.279 -9.558 1.00 83.00 96 ASP A N 1
ATOM 738 C CA . ASP A 1 96 ? -2.407 0.779 -10.601 1.00 83.00 96 ASP A CA 1
ATOM 739 C C . ASP A 1 96 ? -2.262 2.299 -10.478 1.00 83.00 96 ASP A C 1
ATOM 741 O O . ASP A 1 96 ? -3.221 3.043 -10.677 1.00 83.00 96 ASP A O 1
ATOM 745 N N . LEU A 1 97 ? -1.064 2.746 -10.103 1.00 78.00 97 LEU A N 1
ATOM 746 C CA . LEU A 1 97 ? -0.659 4.155 -10.050 1.00 78.00 97 LEU A CA 1
ATOM 747 C C . LEU A 1 97 ? 0.410 4.471 -11.104 1.00 78.00 97 LEU A C 1
ATOM 749 O O . LEU A 1 97 ? 0.939 5.583 -11.135 1.00 78.00 97 LEU A O 1
ATOM 753 N N . ALA A 1 98 ? 0.743 3.497 -11.954 1.00 72.00 98 ALA A N 1
ATOM 754 C CA . ALA A 1 98 ? 1.700 3.651 -13.038 1.00 72.00 98 ALA A CA 1
ATOM 755 C C . ALA A 1 98 ? 1.112 4.374 -14.264 1.00 72.00 98 ALA A C 1
ATOM 757 O O . ALA A 1 98 ? 1.870 4.923 -15.063 1.00 72.00 98 ALA A O 1
ATOM 758 N N . SER A 1 99 ? -0.219 4.414 -14.385 1.00 59.38 99 SER A N 1
ATOM 759 C CA . SER A 1 99 ? -0.937 5.008 -15.523 1.00 59.38 99 SER A CA 1
ATOM 760 C C . SER A 1 99 ? -1.299 6.500 -15.381 1.00 59.38 99 SER A C 1
ATOM 762 O O . SER A 1 99 ? -2.030 7.008 -16.232 1.00 59.38 99 SER A O 1
ATOM 764 N N . ASN A 1 100 ? -0.845 7.197 -14.327 1.00 47.19 100 ASN A N 1
ATOM 765 C CA . ASN A 1 100 ? -1.234 8.591 -14.034 1.00 47.19 100 ASN A CA 1
ATOM 766 C C . ASN A 1 100 ? -0.223 9.644 -14.516 1.00 47.19 100 ASN A C 1
ATOM 768 O O . ASN A 1 100 ? 1.001 9.429 -14.352 1.00 47.19 100 ASN A O 1
#

Secondary structure (DSSP, 8-state):
--------SSHHHHHHHHHHHHHHHTTEEESSGGG-EEEEEEEEEEETTEEEEEEEESS-TT--EEEEE-TT--HHHHHHHHHH-----SS-EEEE-TT-

Radius of gyration: 16.19 Å; chains: 1; bounding box: 56×24×39 Å